Protein AF-A0A2P2KFF1-F1 (afdb_monomer)

Solvent-accessible surface area (backbone atoms only — not comparable to full-atom values): 8357 Å² total; per-residue (Å²): 137,91,86,87,89,88,87,84,75,77,74,65,62,67,57,55,54,54,51,53,54,51,52,55,52,53,51,52,51,50,54,51,53,52,52,49,53,50,49,53,50,51,50,53,49,49,61,75,59,52,67,47,50,90,97,44,81,37,42,79,75,63,52,35,69,53,25,40,54,46,38,53,50,51,49,51,54,50,48,53,51,52,54,55,39,71,67,54,53,82,94,68,68,44,60,77,66,43,52,48,56,55,51,52,48,51,66,61,42,53,36,53,50,48,33,24,42,52,37,46,80,72,51,93,46,65,63,35,21,55,28,10,52,50,25,40,55,54,49,52,57,48,46,75,73,76,107

Structure (mmCIF, N/CA/C/O backbone):
data_AF-A0A2P2KFF1-F1
#
_entry.id   AF-A0A2P2KFF1-F1
#
loop_
_atom_site.group_PDB
_atom_site.id
_atom_site.type_symbol
_atom_site.label_atom_id
_atom_site.label_alt_id
_atom_site.label_comp_id
_atom_site.label_asym_id
_atom_site.label_entity_id
_atom_site.label_seq_id
_atom_site.pdbx_PDB_ins_code
_atom_site.Cartn_x
_atom_site.Cartn_y
_atom_site.Cartn_z
_atom_site.occupancy
_atom_site.B_iso_or_equiv
_atom_site.auth_seq_id
_atom_site.auth_comp_id
_atom_site.auth_asym_id
_atom_site.auth_atom_id
_atom_site.pdbx_PDB_model_num
ATOM 1 N N . MET A 1 1 ? -55.550 40.507 -69.619 1.00 41.88 1 MET A N 1
ATOM 2 C CA . MET A 1 1 ? -54.979 40.319 -68.266 1.00 41.88 1 MET A CA 1
ATOM 3 C C . MET A 1 1 ? -54.643 38.843 -68.099 1.00 41.88 1 MET A C 1
ATOM 5 O O . MET A 1 1 ? -55.368 38.044 -68.670 1.00 41.88 1 MET A O 1
ATOM 9 N N . THR A 1 2 ? -53.572 38.568 -67.340 1.00 47.88 2 THR A N 1
ATOM 10 C CA . THR A 1 2 ? -53.015 37.283 -66.841 1.00 47.88 2 THR A CA 1
ATOM 11 C C . THR A 1 2 ? -52.246 36.346 -67.783 1.00 47.88 2 THR A C 1
ATOM 13 O O . THR A 1 2 ? -52.855 35.671 -68.596 1.00 47.88 2 THR A O 1
ATOM 16 N N . GLU A 1 3 ? -50.928 36.257 -67.540 1.00 37.72 3 GLU A N 1
ATOM 17 C CA . GLU A 1 3 ? -50.050 35.063 -67.399 1.00 37.72 3 GLU A CA 1
ATOM 18 C C . GLU A 1 3 ? -48.685 35.626 -66.928 1.00 37.72 3 GLU A C 1
ATOM 20 O O . GLU A 1 3 ? -48.133 36.498 -67.587 1.00 37.72 3 GLU A O 1
ATOM 25 N N . SER A 1 4 ? -48.189 35.488 -65.693 1.00 50.41 4 SER A N 1
ATOM 26 C CA . SER A 1 4 ? -47.896 34.370 -64.780 1.00 50.41 4 SER A CA 1
ATOM 27 C C . SER A 1 4 ? -46.695 33.491 -65.163 1.00 50.41 4 SER A C 1
ATOM 29 O O . SER A 1 4 ? -46.752 32.705 -66.096 1.00 50.41 4 SER A O 1
ATOM 31 N N . GLN A 1 5 ? -45.698 33.553 -64.268 1.00 49.78 5 GLN A N 1
ATOM 32 C CA . GLN A 1 5 ? -44.863 32.454 -63.765 1.00 49.78 5 GLN A CA 1
ATOM 33 C C . GLN A 1 5 ? -43.449 32.282 -64.338 1.00 49.78 5 GLN A C 1
ATOM 35 O O . GLN A 1 5 ? -43.235 31.827 -65.455 1.00 49.78 5 GLN A O 1
ATOM 40 N N . GLY A 1 6 ? -42.461 32.515 -63.468 1.00 46.56 6 GLY A N 1
ATOM 41 C CA . GLY A 1 6 ? -41.103 32.031 -63.682 1.00 46.56 6 GLY A CA 1
ATOM 42 C C . GLY A 1 6 ? -40.086 32.541 -62.669 1.00 46.56 6 GLY A C 1
ATOM 43 O O . GLY A 1 6 ? -39.169 33.225 -63.089 1.00 46.56 6 GLY A O 1
ATOM 44 N N . ASP A 1 7 ? -40.212 32.225 -61.367 1.00 48.84 7 ASP A N 1
ATOM 45 C CA . ASP A 1 7 ? -39.055 32.396 -60.455 1.00 48.84 7 ASP A CA 1
ATOM 46 C C . ASP A 1 7 ? -39.077 31.604 -59.122 1.00 48.84 7 ASP A C 1
ATOM 48 O O . ASP A 1 7 ? -38.494 31.998 -58.116 1.00 48.84 7 ASP A O 1
ATOM 52 N N . GLY A 1 8 ? -39.747 30.445 -59.075 1.00 48.03 8 GLY A N 1
ATOM 53 C CA . GLY A 1 8 ? -39.946 29.700 -57.816 1.00 48.03 8 GLY A CA 1
ATOM 54 C C . GLY A 1 8 ? -39.006 28.518 -57.536 1.00 48.03 8 GLY A C 1
ATOM 55 O O . GLY A 1 8 ? -39.039 27.971 -56.437 1.00 48.03 8 GLY A O 1
ATOM 56 N N . VAL A 1 9 ? -38.193 28.060 -58.497 1.00 48.41 9 VAL A N 1
ATOM 57 C CA . VAL A 1 9 ? -37.636 26.684 -58.436 1.00 48.41 9 VAL A CA 1
ATOM 58 C C . VAL A 1 9 ? -36.130 26.617 -58.123 1.00 48.41 9 VAL A C 1
ATOM 60 O O . VAL A 1 9 ? -35.640 25.581 -57.676 1.00 48.41 9 VAL A O 1
ATOM 63 N N . LYS A 1 10 ? -35.362 27.706 -58.269 1.00 48.06 10 LYS A N 1
ATOM 64 C CA . LYS A 1 10 ? -33.892 27.660 -58.086 1.00 48.06 10 LYS A CA 1
ATOM 65 C C . LYS A 1 10 ? -33.392 27.838 -56.643 1.00 48.06 10 LYS A C 1
ATOM 67 O O . LYS A 1 10 ? -32.263 27.439 -56.359 1.00 48.06 10 LYS A O 1
ATOM 72 N N . MET A 1 11 ? -34.197 28.376 -55.721 1.00 42.94 11 MET A N 1
ATOM 73 C CA . MET A 1 11 ? -33.727 28.726 -54.365 1.00 42.94 11 MET A CA 1
ATOM 74 C C . MET A 1 11 ? -33.781 27.588 -53.327 1.00 42.94 11 MET A C 1
ATOM 76 O O . MET A 1 11 ? -33.076 27.646 -52.322 1.00 42.94 11 MET A O 1
ATOM 80 N N . THR A 1 12 ? -34.550 26.519 -53.546 1.00 50.50 12 THR A N 1
ATOM 81 C CA . THR A 1 12 ? -34.763 25.468 -52.526 1.00 50.50 12 THR A CA 1
ATOM 82 C C . THR A 1 12 ? -33.750 24.321 -52.586 1.00 50.50 12 THR A C 1
ATOM 84 O O . THR A 1 12 ? -33.438 23.714 -51.560 1.00 50.50 12 THR A O 1
ATOM 87 N N . LYS A 1 13 ? -33.172 24.035 -53.760 1.00 50.34 13 LYS A N 1
ATOM 88 C CA . LYS A 1 13 ? -32.275 22.879 -53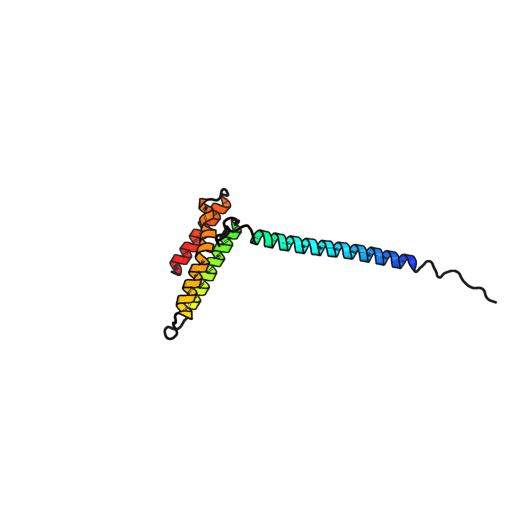.951 1.00 50.34 13 LYS A CA 1
ATOM 89 C C . LYS A 1 13 ? -30.878 23.091 -53.342 1.00 50.34 13 LYS A C 1
ATOM 91 O O . LYS A 1 13 ? -30.348 22.200 -52.684 1.00 50.34 13 LYS A O 1
ATOM 96 N N . ARG A 1 14 ? -30.327 24.308 -53.455 1.00 51.53 14 ARG A N 1
ATOM 97 C CA . ARG A 1 14 ? -28.961 24.653 -53.002 1.00 51.53 14 ARG A CA 1
ATOM 98 C C . ARG A 1 14 ? -28.796 24.688 -51.475 1.00 51.53 14 ARG A C 1
ATOM 100 O O . ARG A 1 14 ? -27.697 24.461 -50.977 1.00 51.53 14 ARG A O 1
ATOM 107 N N . ASN A 1 15 ? -29.866 24.969 -50.727 1.00 51.50 15 ASN A N 1
ATOM 108 C CA . ASN A 1 15 ? -29.830 25.033 -49.259 1.00 51.50 15 ASN A CA 1
ATOM 109 C C . ASN A 1 15 ? -29.959 23.633 -48.617 1.00 51.50 15 ASN A C 1
ATOM 111 O O . ASN A 1 15 ? -29.319 23.333 -47.612 1.00 51.50 15 ASN A O 1
ATOM 115 N N . ARG A 1 16 ? -30.715 22.725 -49.255 1.00 52.25 16 ARG A N 1
ATOM 116 C CA . ARG A 1 16 ? -30.896 21.338 -48.794 1.00 52.25 16 ARG A CA 1
ATOM 117 C C . ARG A 1 16 ? -29.621 20.497 -48.932 1.00 52.25 16 ARG A C 1
ATOM 119 O O . ARG A 1 16 ? -29.306 19.733 -48.026 1.00 52.25 16 ARG A O 1
ATOM 126 N N . GLU A 1 17 ? -28.861 20.680 -50.013 1.00 51.56 17 GLU A N 1
ATOM 127 C CA . GLU A 1 17 ? -27.589 19.971 -50.242 1.00 51.56 17 GLU A CA 1
ATOM 128 C C . GLU A 1 17 ? -26.473 20.421 -49.284 1.00 51.56 17 GLU A C 1
ATOM 130 O O . GLU A 1 17 ? -25.732 19.585 -48.772 1.00 51.56 17 GLU A O 1
ATOM 135 N N . ARG A 1 18 ? -26.386 21.723 -48.966 1.00 52.56 18 ARG A N 1
ATOM 136 C CA . ARG A 1 18 ? -25.399 22.253 -48.005 1.00 52.56 18 ARG A CA 1
ATOM 137 C C . ARG A 1 18 ? -25.654 21.774 -46.577 1.00 52.56 18 ARG A C 1
ATOM 139 O O . ARG A 1 18 ? -24.703 21.410 -45.891 1.00 52.56 18 ARG A O 1
ATOM 146 N N . ASN A 1 19 ? -26.918 21.724 -46.154 1.00 51.31 19 ASN A N 1
ATOM 147 C CA . ASN A 1 19 ? -27.278 21.197 -44.839 1.00 51.31 19 ASN A CA 1
ATOM 148 C C . ASN A 1 19 ? -27.012 19.687 -44.750 1.00 51.31 19 ASN A C 1
ATOM 150 O O . ASN A 1 19 ? -26.434 19.245 -43.767 1.00 51.31 19 ASN A O 1
ATOM 154 N N . LEU A 1 20 ? -27.332 18.899 -45.784 1.00 51.25 20 LEU A N 1
ATOM 155 C CA . LEU A 1 20 ? -27.018 17.462 -45.804 1.00 51.25 20 LEU A CA 1
ATOM 156 C C . LEU A 1 20 ? -25.506 17.188 -45.732 1.00 51.25 20 LEU A C 1
ATOM 158 O O . LEU A 1 20 ? -25.090 16.362 -44.925 1.00 51.25 20 LEU A O 1
ATOM 162 N N . LEU A 1 21 ? -24.686 17.924 -46.492 1.00 52.00 21 LEU A N 1
ATOM 163 C CA . LEU A 1 21 ? -23.220 17.821 -46.436 1.00 52.00 21 LEU A CA 1
ATOM 164 C C . LEU A 1 21 ? -22.657 18.194 -45.051 1.00 52.00 21 LEU A C 1
ATOM 166 O O . LEU A 1 21 ? -21.806 17.477 -44.518 1.00 52.00 21 LEU A O 1
ATOM 170 N N . ALA A 1 22 ? -23.165 19.268 -44.436 1.00 54.72 22 ALA A N 1
ATOM 171 C CA . ALA A 1 22 ? -22.762 19.693 -43.094 1.00 54.72 22 ALA A CA 1
ATOM 172 C C . ALA A 1 22 ? -23.171 18.680 -42.007 1.00 54.72 22 ALA A C 1
ATOM 174 O O . ALA A 1 22 ? -22.378 18.386 -41.112 1.00 54.72 22 ALA A O 1
ATOM 175 N N . PHE A 1 23 ? -24.364 18.085 -42.117 1.00 55.03 23 PHE A N 1
ATOM 176 C CA . PHE A 1 23 ? -24.833 17.038 -41.205 1.00 55.03 23 PHE A CA 1
ATOM 177 C C . PHE A 1 23 ? -24.003 15.752 -41.323 1.00 55.03 23 PHE A C 1
ATOM 179 O O . PHE A 1 23 ? -23.645 15.163 -40.303 1.00 55.03 23 PHE A O 1
ATOM 186 N N . THR A 1 24 ? -23.629 15.340 -42.541 1.00 62.06 24 THR A N 1
ATOM 187 C CA . THR A 1 24 ? -22.776 14.155 -42.739 1.00 62.06 24 THR A CA 1
ATOM 188 C C . THR A 1 24 ? -21.343 14.360 -42.238 1.00 62.06 24 THR A C 1
ATOM 190 O O . THR A 1 24 ? -20.770 13.446 -41.648 1.00 62.06 24 THR A O 1
ATOM 193 N N . GLY A 1 25 ? -20.776 15.563 -42.396 1.00 66.00 25 GLY A N 1
ATOM 194 C CA . GLY A 1 25 ? -19.434 15.886 -41.897 1.00 66.00 25 GLY A CA 1
ATOM 195 C C . GLY A 1 25 ? -19.364 15.955 -40.369 1.00 66.00 25 GLY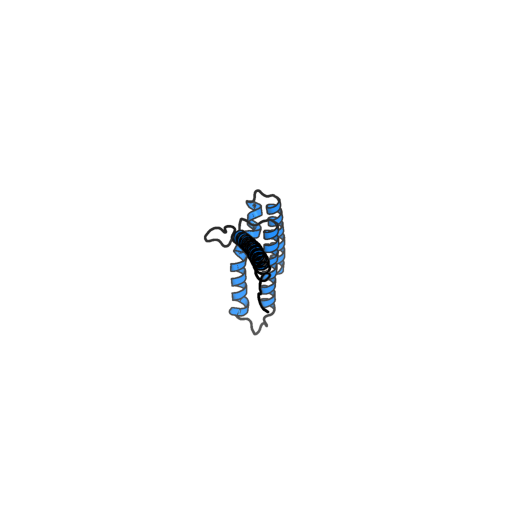 A C 1
ATOM 196 O O . GLY A 1 25 ? -18.457 15.385 -39.762 1.00 66.00 25 GLY A O 1
ATOM 197 N N . ALA A 1 26 ? -20.354 16.588 -39.730 1.00 73.19 26 ALA A N 1
ATOM 198 C CA . ALA A 1 26 ? -20.431 16.668 -38.271 1.00 73.1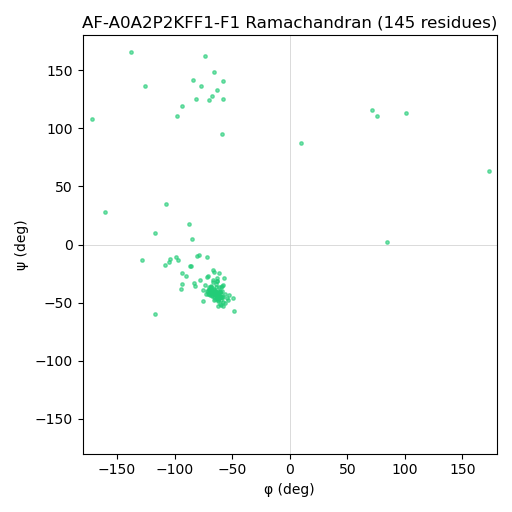9 26 ALA A CA 1
ATOM 199 C C . ALA A 1 26 ? -20.617 15.284 -37.625 1.00 73.19 26 ALA A C 1
ATOM 201 O O . ALA A 1 26 ? -19.956 14.970 -36.634 1.00 73.19 26 ALA A O 1
ATOM 202 N N . ALA A 1 27 ? -21.459 14.429 -38.215 1.00 76.62 27 ALA A N 1
ATOM 203 C CA . ALA A 1 27 ? -21.651 13.058 -37.746 1.00 76.62 27 ALA A CA 1
ATOM 204 C C . ALA A 1 27 ? -20.361 12.222 -37.841 1.00 76.62 27 ALA A C 1
ATOM 206 O O . ALA A 1 27 ? -20.042 11.482 -36.909 1.00 76.62 27 ALA A O 1
ATOM 207 N N . ALA A 1 28 ? -19.583 12.373 -38.919 1.00 77.06 28 ALA A N 1
ATOM 208 C CA . ALA A 1 28 ? -18.307 11.675 -39.079 1.00 77.06 28 ALA A CA 1
ATOM 209 C C . ALA A 1 28 ? -17.266 12.104 -38.026 1.00 77.06 28 ALA A C 1
ATOM 211 O O . ALA A 1 28 ? -16.584 11.254 -37.452 1.00 77.06 28 ALA A O 1
ATOM 212 N N . LEU A 1 29 ? -17.180 13.404 -37.719 1.00 83.62 29 LEU A N 1
ATOM 213 C CA . LEU A 1 29 ? -16.284 13.923 -36.678 1.00 83.62 29 LEU A CA 1
ATOM 214 C C . LEU A 1 29 ? -16.687 13.451 -35.275 1.00 83.62 29 LEU A C 1
ATOM 216 O O . LEU A 1 29 ? -15.824 13.051 -34.492 1.00 83.62 29 LEU A O 1
ATOM 220 N N . LEU A 1 30 ? -17.988 13.432 -34.971 1.00 87.94 30 LEU A N 1
ATOM 221 C CA . LEU A 1 30 ? -18.512 12.883 -33.717 1.00 87.94 30 LEU A CA 1
ATOM 222 C C . LEU A 1 30 ? -18.186 11.394 -33.571 1.00 87.94 30 LEU A C 1
ATOM 224 O O . LEU A 1 30 ? -17.694 10.973 -32.525 1.00 87.94 30 LEU A O 1
ATOM 228 N N . ALA A 1 31 ? -18.395 10.602 -34.625 1.00 84.69 31 ALA A N 1
ATOM 229 C CA . ALA A 1 31 ? -18.053 9.184 -34.615 1.00 84.69 31 ALA A CA 1
ATOM 230 C C . ALA A 1 31 ? -16.547 8.959 -34.386 1.00 84.69 31 ALA A C 1
ATOM 232 O O . ALA A 1 31 ? -16.166 8.087 -33.604 1.00 84.69 31 ALA A O 1
ATOM 233 N N . LEU A 1 32 ? -15.678 9.762 -35.008 1.00 86.56 32 LEU A N 1
ATOM 234 C CA . LEU A 1 32 ? -14.228 9.717 -34.785 1.00 86.56 32 LEU A CA 1
ATOM 235 C C . LEU A 1 32 ? -13.849 10.067 -33.341 1.00 86.56 32 LEU A C 1
ATOM 237 O O . LEU A 1 32 ? -13.074 9.336 -32.723 1.00 86.56 32 LEU A O 1
ATOM 241 N N . ALA A 1 33 ? -14.425 11.133 -32.780 1.00 90.38 33 ALA A N 1
ATOM 242 C CA . ALA A 1 33 ? -14.165 11.549 -31.404 1.00 90.38 33 ALA A CA 1
ATOM 243 C C . ALA A 1 33 ? -14.590 10.475 -30.388 1.00 90.38 33 ALA A C 1
ATOM 245 O O . ALA A 1 33 ? -13.827 10.151 -29.477 1.00 90.38 33 ALA A O 1
ATOM 246 N N . VAL A 1 34 ? -15.766 9.866 -30.576 1.00 90.75 34 VAL A N 1
ATOM 247 C CA . VAL A 1 34 ? -16.255 8.773 -29.720 1.00 90.75 34 VAL A CA 1
ATOM 248 C C . VAL A 1 34 ? -15.348 7.545 -29.820 1.00 90.75 34 VAL A C 1
ATOM 250 O O . VAL A 1 34 ? -14.982 6.972 -28.794 1.00 90.75 34 VAL A O 1
ATOM 253 N N . ASN A 1 35 ? -14.923 7.162 -31.028 1.00 85.25 35 ASN A N 1
ATOM 254 C CA . ASN A 1 35 ? -14.012 6.030 -31.216 1.00 85.25 35 ASN A CA 1
ATOM 255 C C . ASN A 1 35 ? -12.633 6.277 -30.588 1.00 85.25 35 ASN A C 1
ATOM 257 O O . ASN A 1 35 ? -12.073 5.375 -29.964 1.00 85.25 35 ASN A O 1
ATOM 261 N N . LEU A 1 36 ? -12.098 7.496 -30.696 1.00 92.06 36 LEU A N 1
ATOM 262 C CA . LEU A 1 36 ? -10.840 7.875 -30.052 1.00 92.06 36 LEU A CA 1
ATOM 263 C C . LEU A 1 36 ? -10.962 7.860 -28.526 1.00 92.06 36 LEU A C 1
ATOM 265 O O . LEU A 1 36 ? -10.102 7.284 -27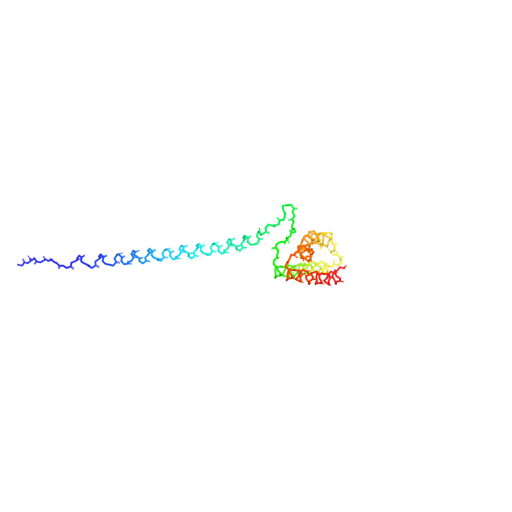.860 1.00 92.06 36 LEU A O 1
ATOM 269 N N . ALA A 1 37 ? -12.043 8.414 -27.971 1.00 88.62 37 ALA A N 1
ATOM 270 C CA . ALA A 1 37 ? -12.300 8.393 -26.534 1.00 88.62 37 ALA A CA 1
ATOM 271 C C . ALA A 1 37 ? -12.444 6.955 -26.006 1.00 88.62 37 ALA A C 1
ATOM 273 O O . ALA A 1 37 ? -11.815 6.590 -25.010 1.00 88.62 37 ALA A O 1
ATOM 274 N N . PHE A 1 38 ? -13.203 6.108 -26.708 1.00 86.88 38 PHE A N 1
ATOM 275 C CA . PHE A 1 38 ? -13.366 4.702 -26.347 1.00 86.88 38 PHE A CA 1
ATOM 276 C C . PHE A 1 38 ? -12.047 3.929 -26.453 1.00 86.88 38 PHE A C 1
ATOM 278 O O . PHE A 1 38 ? -11.708 3.166 -25.550 1.00 86.88 38 PHE A O 1
ATOM 285 N N . SER A 1 39 ? -11.266 4.152 -27.514 1.00 86.25 39 SER A N 1
ATOM 286 C CA . SER A 1 39 ? -9.953 3.527 -27.712 1.00 86.25 39 SER A CA 1
ATOM 287 C C . SER A 1 39 ? -8.953 3.939 -26.629 1.00 86.25 39 SER A C 1
ATOM 289 O O . SER A 1 39 ? -8.304 3.078 -26.028 1.00 86.25 39 SER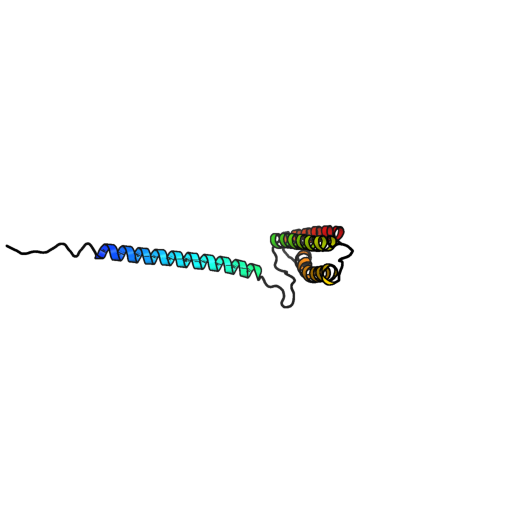 A O 1
ATOM 291 N N . ALA A 1 40 ? -8.881 5.232 -26.301 1.00 84.88 40 ALA A N 1
ATOM 292 C CA . ALA A 1 40 ? -8.037 5.744 -25.226 1.00 84.88 40 ALA A CA 1
ATOM 293 C C . ALA A 1 40 ? -8.432 5.137 -23.870 1.00 84.88 40 ALA A C 1
ATOM 295 O O . ALA A 1 40 ? -7.572 4.639 -23.139 1.00 84.88 40 ALA A O 1
ATOM 296 N N . PHE A 1 41 ? -9.732 5.083 -23.571 1.00 82.25 41 PHE A N 1
ATOM 297 C CA . PHE A 1 41 ? -10.249 4.463 -22.353 1.00 82.25 41 PHE A CA 1
ATOM 298 C C . PHE A 1 41 ? -9.923 2.964 -22.282 1.00 82.25 41 PHE A C 1
ATOM 300 O O . PHE A 1 41 ? -9.418 2.480 -21.267 1.00 82.25 41 PHE A O 1
ATOM 307 N N . ASN A 1 42 ? -10.144 2.218 -23.368 1.00 79.38 42 ASN A N 1
ATOM 308 C CA . ASN A 1 42 ? -9.857 0.786 -23.412 1.00 79.38 42 ASN A CA 1
ATOM 309 C C . ASN A 1 42 ? -8.357 0.486 -23.356 1.00 79.38 42 ASN A C 1
ATOM 311 O O . ASN A 1 42 ? -7.965 -0.492 -22.723 1.00 79.38 42 ASN A O 1
ATOM 315 N N . SER A 1 43 ? -7.512 1.310 -23.975 1.00 74.81 43 SER A N 1
ATOM 316 C CA . SER A 1 43 ? -6.052 1.204 -23.878 1.00 74.81 43 SER A CA 1
ATOM 317 C C . SER A 1 43 ? -5.582 1.428 -22.440 1.00 74.81 43 SER A C 1
ATOM 319 O O . SER A 1 43 ? -4.804 0.634 -21.909 1.00 74.81 43 SER A O 1
ATOM 321 N N . HIS A 1 44 ? -6.142 2.430 -21.756 1.00 70.00 44 HIS A N 1
ATOM 322 C CA . HIS A 1 44 ? -5.875 2.675 -20.340 1.00 70.00 44 HIS A CA 1
ATOM 323 C C . HIS A 1 44 ? -6.328 1.495 -19.463 1.00 70.00 44 HIS A C 1
ATOM 325 O O . HIS A 1 44 ? -5.587 1.036 -18.592 1.00 70.00 44 HIS A O 1
ATOM 331 N N . ARG A 1 45 ? -7.508 0.923 -19.741 1.00 68.56 45 ARG A N 1
ATOM 332 C CA . ARG A 1 45 ? -8.010 -0.280 -19.056 1.00 68.56 45 ARG A CA 1
ATOM 333 C C . ARG A 1 45 ? -7.173 -1.526 -19.347 1.00 68.56 45 ARG A C 1
ATOM 335 O O . ARG A 1 45 ? -6.952 -2.323 -18.444 1.00 68.56 45 ARG A O 1
ATOM 342 N N . LYS A 1 46 ? -6.688 -1.706 -20.577 1.00 62.75 46 LYS A N 1
ATOM 343 C CA . LYS A 1 46 ? -5.785 -2.806 -20.953 1.00 62.75 46 LYS A CA 1
ATOM 344 C C . LYS A 1 46 ? -4.408 -2.656 -20.307 1.00 62.75 46 LYS A C 1
ATOM 346 O O . LYS A 1 46 ? -3.849 -3.662 -19.889 1.00 62.75 46 LYS A O 1
ATOM 351 N N . LYS A 1 47 ? -3.895 -1.427 -20.158 1.00 60.78 47 LYS A N 1
ATOM 352 C CA . LYS A 1 47 ? -2.694 -1.142 -19.355 1.00 60.78 47 LYS A CA 1
ATOM 353 C C . LYS A 1 47 ? -2.890 -1.524 -17.887 1.00 60.78 47 LYS A C 1
ATOM 355 O O . LYS A 1 47 ? -2.022 -2.178 -17.328 1.00 60.78 47 LYS A O 1
ATOM 360 N N 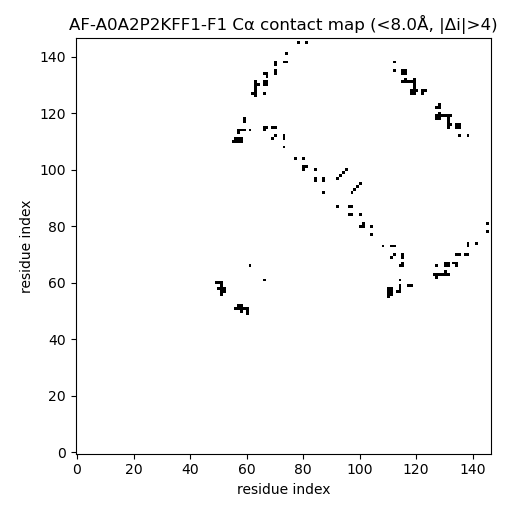. LEU A 1 48 ? -4.041 -1.1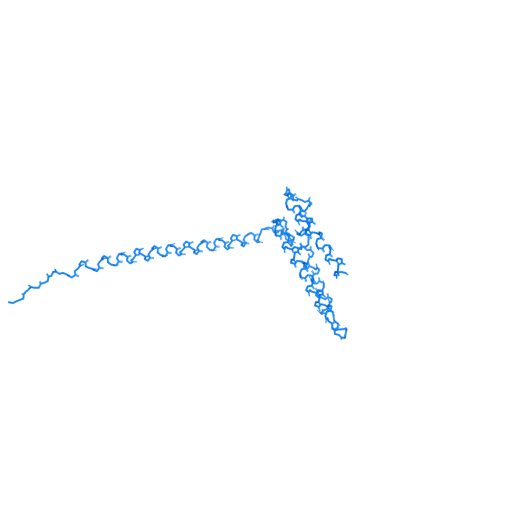86 -17.303 1.00 55.88 48 LEU A N 1
ATOM 361 C CA . LEU A 1 48 ? -4.418 -1.616 -15.949 1.00 55.88 48 LEU A CA 1
ATOM 362 C C . LEU A 1 48 ? -4.568 -3.141 -15.831 1.00 55.88 48 LEU A C 1
ATOM 364 O O . LEU A 1 48 ? -4.281 -3.697 -14.781 1.00 55.88 48 LEU A O 1
ATOM 368 N N . LYS A 1 49 ? -4.990 -3.817 -16.907 1.00 56.69 49 LYS A N 1
ATOM 369 C CA . LYS A 1 49 ? -5.078 -5.282 -17.015 1.00 56.69 49 LYS A CA 1
ATOM 370 C C . LYS A 1 49 ? -3.777 -5.946 -17.495 1.00 56.69 49 LYS A C 1
ATOM 372 O O . LYS A 1 49 ? -3.841 -7.071 -17.991 1.00 56.69 49 LYS A O 1
ATOM 377 N N . LYS A 1 50 ? -2.613 -5.283 -17.436 1.00 56.03 50 LYS A N 1
ATOM 378 C CA . LYS A 1 50 ? -1.327 -5.898 -17.811 1.00 56.03 50 LYS A CA 1
ATOM 379 C C . LYS A 1 50 ? -1.062 -7.131 -16.940 1.00 56.03 50 LYS A C 1
ATOM 381 O O . LYS A 1 50 ? -0.536 -6.996 -15.848 1.00 56.03 50 LYS A O 1
ATOM 386 N N . LYS A 1 51 ? -1.446 -8.292 -17.487 1.00 52.88 51 LYS A N 1
ATOM 387 C CA . LYS A 1 51 ? -1.177 -9.679 -17.083 1.00 52.88 51 LYS A CA 1
ATOM 388 C C . LYS A 1 51 ? -0.513 -9.801 -15.711 1.00 52.88 51 LYS A C 1
ATOM 390 O O . LYS A 1 51 ? 0.714 -9.863 -15.616 1.00 52.88 51 LYS A O 1
ATOM 395 N N . ASP A 1 52 ? -1.360 -9.856 -14.692 1.00 56.69 52 ASP A N 1
ATOM 396 C CA . ASP A 1 52 ? -1.031 -10.559 -13.459 1.00 56.69 52 ASP A CA 1
ATOM 397 C C . ASP A 1 52 ? -0.910 -12.055 -13.797 1.00 56.69 52 ASP A C 1
ATOM 399 O O . ASP A 1 52 ? -1.527 -12.538 -14.756 1.00 56.69 52 ASP A O 1
ATOM 403 N N . LEU A 1 53 ? -0.048 -12.771 -13.076 1.00 60.84 53 LEU A N 1
ATOM 404 C CA . LEU A 1 53 ? 0.080 -14.218 -13.246 1.00 60.84 53 LEU A CA 1
ATOM 405 C C . LEU A 1 53 ? -1.256 -14.865 -12.863 1.00 60.84 53 LEU A C 1
ATOM 407 O O . LEU A 1 53 ? -1.842 -14.521 -11.840 1.00 60.84 53 LEU A O 1
ATOM 411 N N . GLU A 1 54 ? -1.757 -15.784 -13.685 1.00 62.31 54 GLU A N 1
ATOM 412 C CA . GLU A 1 54 ? -3.026 -16.464 -13.417 1.00 62.31 54 GLU A CA 1
ATOM 413 C C . GLU A 1 54 ? -2.951 -17.189 -12.061 1.00 62.31 54 GLU A C 1
ATOM 415 O O . GLU A 1 54 ? -2.009 -17.936 -11.800 1.00 62.31 54 GLU A O 1
ATOM 420 N N . GLY A 1 55 ? -3.893 -16.898 -11.158 1.00 69.69 55 GLY A N 1
ATOM 421 C CA . GLY A 1 55 ? -3.873 -17.393 -9.774 1.00 69.69 55 GLY A CA 1
ATOM 422 C C . GLY A 1 55 ? -3.035 -16.571 -8.780 1.00 69.69 55 GLY A C 1
ATOM 423 O O . GLY A 1 55 ? -2.986 -16.926 -7.605 1.00 69.69 55 GLY A O 1
ATOM 424 N N . SER A 1 56 ? -2.417 -15.461 -9.198 1.00 73.62 56 SER A N 1
ATOM 425 C CA . SER A 1 56 ? -1.658 -14.559 -8.324 1.00 73.62 56 SER A CA 1
ATOM 426 C C . SER A 1 56 ? -2.148 -13.117 -8.425 1.00 73.62 56 SER A C 1
ATOM 428 O O . SER A 1 56 ? -2.340 -12.579 -9.509 1.00 73.62 56 SER A O 1
ATOM 430 N N . ASN A 1 57 ? -2.277 -12.454 -7.274 1.00 81.88 57 ASN A N 1
ATOM 431 C CA . ASN A 1 57 ? -2.556 -11.015 -7.198 1.00 81.88 57 ASN A CA 1
ATOM 432 C C . ASN A 1 57 ? -1.277 -10.155 -7.285 1.00 81.88 57 ASN A C 1
ATOM 434 O O . ASN A 1 57 ? -1.338 -8.937 -7.101 1.00 81.88 57 ASN A O 1
ATOM 438 N N . VAL A 1 58 ? -0.113 -10.779 -7.509 1.00 86.75 58 VAL A N 1
ATOM 439 C CA . VAL A 1 58 ? 1.172 -10.086 -7.655 1.00 86.75 58 VAL A CA 1
ATOM 440 C C . VAL A 1 58 ? 1.315 -9.540 -9.073 1.00 86.75 58 VAL A C 1
ATOM 442 O O . VAL A 1 58 ? 1.267 -10.280 -10.056 1.00 86.75 58 VAL A O 1
ATOM 445 N N . ARG A 1 59 ? 1.569 -8.235 -9.161 1.00 87.50 59 ARG A N 1
ATOM 446 C CA . ARG A 1 59 ? 1.730 -7.487 -10.406 1.00 87.50 59 ARG A CA 1
ATOM 447 C C . ARG A 1 59 ? 3.207 -7.333 -10.731 1.00 87.50 59 ARG A C 1
ATOM 449 O O . ARG A 1 59 ? 3.915 -6.589 -10.060 1.00 87.50 59 ARG A O 1
ATOM 456 N N . ILE A 1 60 ? 3.668 -8.006 -11.780 1.00 83.56 60 ILE A N 1
ATOM 457 C CA . ILE A 1 60 ? 5.093 -8.026 -12.166 1.00 83.56 60 ILE A CA 1
ATOM 458 C C . ILE A 1 60 ? 5.455 -7.019 -13.270 1.00 83.56 60 ILE A C 1
ATOM 460 O O . ILE A 1 60 ? 6.625 -6.742 -13.499 1.00 83.56 60 ILE A O 1
ATOM 464 N N . ASN A 1 61 ? 4.459 -6.445 -13.950 1.00 86.50 61 ASN A N 1
ATOM 465 C CA . ASN A 1 61 ? 4.643 -5.618 -15.151 1.00 86.50 61 ASN A CA 1
ATOM 466 C C . ASN A 1 61 ? 4.395 -4.116 -14.905 1.00 86.50 61 ASN A C 1
ATOM 468 O O . ASN A 1 61 ? 3.846 -3.420 -15.770 1.00 86.50 61 ASN A O 1
ATOM 472 N N . LEU A 1 62 ? 4.759 -3.625 -13.718 1.00 92.44 62 LEU A N 1
ATOM 473 C CA . LEU A 1 62 ? 4.593 -2.225 -13.318 1.00 92.44 62 LEU A CA 1
ATOM 474 C C . LEU A 1 62 ? 5.753 -1.350 -13.816 1.00 92.44 62 LEU A C 1
ATOM 476 O O . LEU A 1 62 ? 6.914 -1.748 -13.785 1.00 92.44 62 LEU A O 1
ATOM 480 N N . SER A 1 63 ? 5.449 -0.127 -14.246 1.00 95.69 63 SER A N 1
ATOM 481 C CA . SER A 1 63 ? 6.468 0.908 -14.450 1.00 95.69 63 SER A CA 1
ATOM 482 C C . SER A 1 63 ? 6.989 1.457 -13.116 1.00 95.69 63 SER A C 1
ATOM 484 O O . SER A 1 63 ? 6.307 1.373 -12.095 1.00 95.69 63 SER A O 1
ATOM 486 N N . ALA A 1 64 ? 8.153 2.116 -13.134 1.00 97.19 64 ALA A N 1
ATOM 487 C CA . ALA A 1 64 ? 8.737 2.782 -11.963 1.00 97.19 64 ALA A CA 1
ATOM 488 C C . ALA A 1 64 ? 7.728 3.693 -11.227 1.00 97.19 64 ALA A C 1
ATOM 490 O O . ALA A 1 64 ? 7.551 3.598 -10.014 1.00 97.19 64 ALA A O 1
ATOM 491 N N . SER A 1 65 ? 6.981 4.521 -11.968 1.00 97.50 65 SER A N 1
ATOM 492 C CA . SER A 1 65 ? 5.957 5.402 -11.383 1.00 97.50 65 SER A CA 1
ATOM 493 C C . SER A 1 65 ? 4.765 4.649 -10.776 1.00 97.50 65 SER A C 1
ATOM 495 O O . SER A 1 65 ? 4.172 5.106 -9.800 1.00 97.50 65 SER A O 1
ATOM 497 N N . GLU A 1 66 ? 4.395 3.498 -11.344 1.00 96.81 66 GLU A N 1
ATOM 498 C CA . GLU A 1 66 ? 3.294 2.669 -10.845 1.00 96.81 66 GLU A CA 1
ATOM 499 C C . GLU A 1 66 ? 3.689 1.934 -9.563 1.00 96.81 66 GLU A C 1
ATOM 501 O O . GLU A 1 66 ? 2.845 1.807 -8.677 1.00 96.81 66 GLU A O 1
ATOM 506 N N . ILE A 1 67 ? 4.958 1.525 -9.444 1.00 97.94 67 ILE A N 1
ATOM 507 C CA . ILE A 1 67 ? 5.540 0.937 -8.229 1.00 97.94 67 ILE A CA 1
ATOM 508 C C . ILE A 1 67 ? 5.491 1.944 -7.078 1.00 97.94 67 ILE A C 1
ATOM 510 O O . ILE A 1 67 ? 4.914 1.651 -6.033 1.00 97.94 67 ILE A O 1
ATOM 514 N N . LEU A 1 68 ? 6.003 3.161 -7.286 1.00 98.38 68 LEU A N 1
ATOM 515 C CA . LEU A 1 68 ? 6.016 4.192 -6.242 1.00 98.38 68 LEU A CA 1
ATOM 516 C C . LEU A 1 68 ? 4.596 4.575 -5.799 1.00 98.38 68 LEU A C 1
ATOM 518 O O . LEU A 1 68 ? 4.304 4.589 -4.605 1.00 98.38 68 LEU A O 1
ATOM 522 N N . LYS A 1 69 ? 3.676 4.772 -6.754 1.00 98.06 69 LYS A N 1
ATOM 523 C CA . LYS A 1 69 ? 2.259 5.029 -6.447 1.00 98.06 69 LYS A CA 1
ATOM 524 C C . LYS A 1 69 ? 1.586 3.855 -5.737 1.00 98.06 69 LYS A C 1
ATOM 526 O O . LYS A 1 69 ? 0.625 4.058 -4.999 1.00 98.06 69 LYS A O 1
ATOM 531 N N . LEU A 1 70 ? 1.998 2.616 -6.011 1.00 97.19 70 LEU A N 1
ATOM 532 C CA . LEU A 1 70 ? 1.470 1.449 -5.309 1.00 97.19 70 LEU A CA 1
ATOM 533 C C . LEU A 1 70 ? 1.964 1.414 -3.862 1.00 97.19 70 LEU A C 1
ATOM 535 O O . LEU A 1 70 ? 1.137 1.203 -2.978 1.00 97.19 70 LEU A O 1
ATOM 539 N N . ALA A 1 71 ? 3.244 1.701 -3.620 1.00 98.00 71 ALA A N 1
ATOM 540 C CA . ALA A 1 71 ? 3.796 1.831 -2.275 1.00 98.00 71 ALA A CA 1
ATOM 541 C C . ALA A 1 71 ? 3.063 2.908 -1.461 1.00 98.00 71 ALA A C 1
ATOM 543 O O . ALA A 1 71 ? 2.627 2.631 -0.346 1.00 98.00 71 ALA A O 1
ATOM 544 N N . ASP A 1 72 ? 2.812 4.084 -2.053 1.00 98.25 72 ASP A N 1
ATOM 545 C CA . ASP A 1 72 ? 2.025 5.155 -1.421 1.00 98.25 72 ASP A CA 1
ATOM 546 C C . ASP A 1 72 ? 0.645 4.666 -0.971 1.00 98.25 72 ASP A C 1
ATOM 548 O O . ASP A 1 72 ? 0.218 4.925 0.153 1.00 98.25 72 ASP A O 1
ATOM 552 N N . ARG A 1 73 ? -0.059 3.927 -1.839 1.00 97.12 73 ARG A N 1
ATOM 553 C CA . ARG A 1 73 ? -1.389 3.388 -1.523 1.00 97.12 73 ARG A CA 1
ATOM 554 C C . ARG A 1 73 ? -1.346 2.323 -0.431 1.00 97.12 73 ARG A C 1
ATOM 556 O O . ARG A 1 73 ? -2.248 2.296 0.402 1.00 97.12 73 ARG A O 1
ATOM 563 N N . VAL A 1 74 ? -0.339 1.448 -0.438 1.00 96.38 74 VAL A N 1
ATOM 564 C CA . VAL A 1 74 ? -0.152 0.426 0.606 1.00 96.38 74 VAL A CA 1
ATOM 565 C C . VAL A 1 74 ? 0.074 1.098 1.961 1.00 96.38 74 VAL A C 1
ATOM 567 O O . VAL A 1 74 ? -0.611 0.764 2.926 1.00 96.38 74 VAL A O 1
ATOM 570 N N . ILE A 1 75 ? 0.962 2.090 2.015 1.00 97.31 75 ILE A N 1
ATOM 571 C CA . ILE A 1 75 ? 1.254 2.867 3.226 1.00 97.31 75 ILE A CA 1
ATOM 572 C C . ILE A 1 75 ? -0.003 3.593 3.714 1.00 97.31 75 ILE A C 1
ATOM 574 O O . ILE A 1 75 ? -0.398 3.431 4.867 1.00 97.31 75 ILE A O 1
ATOM 578 N N . ALA A 1 76 ? -0.681 4.328 2.828 1.00 97.19 76 ALA A N 1
ATOM 579 C CA . ALA A 1 76 ? -1.886 5.073 3.176 1.00 97.19 76 ALA A CA 1
ATOM 580 C C . ALA A 1 76 ? -2.991 4.160 3.724 1.00 97.19 76 ALA A C 1
ATOM 582 O O . ALA A 1 76 ? -3.575 4.467 4.760 1.00 97.19 76 ALA A O 1
ATOM 583 N N . LYS A 1 77 ? -3.241 3.009 3.081 1.00 96.75 77 LYS A N 1
ATOM 584 C CA . LYS A 1 77 ? -4.270 2.070 3.543 1.00 96.75 77 LYS A CA 1
ATOM 585 C C . LYS A 1 77 ? -3.884 1.377 4.848 1.00 96.75 77 LYS A C 1
ATOM 587 O O . LYS A 1 77 ? -4.749 1.149 5.687 1.00 96.75 77 LYS A O 1
ATOM 592 N N . SER A 1 78 ? -2.600 1.052 5.017 1.00 96.38 78 SER A N 1
ATOM 593 C CA . SER A 1 78 ? -2.095 0.504 6.279 1.00 96.38 78 SER A CA 1
ATOM 594 C C . SER A 1 78 ? -2.345 1.494 7.409 1.00 96.38 78 SER A C 1
ATOM 596 O O . SER A 1 78 ? -2.987 1.135 8.392 1.00 96.38 78 SER A O 1
ATOM 598 N N . LYS A 1 79 ? -1.928 2.751 7.230 1.00 96.50 79 LYS A N 1
ATOM 599 C CA . LYS A 1 79 ? -2.151 3.819 8.203 1.00 96.50 79 LYS A CA 1
ATOM 600 C C . LYS A 1 79 ? -3.632 3.994 8.536 1.00 96.50 79 LYS A C 1
ATOM 602 O O . LYS A 1 79 ? -3.984 3.977 9.703 1.00 96.50 79 LYS A O 1
ATOM 607 N N . GLU A 1 80 ? -4.488 4.100 7.523 1.00 97.00 80 GLU A N 1
ATOM 608 C CA . GLU A 1 80 ? -5.937 4.259 7.697 1.00 97.00 80 GLU A CA 1
ATOM 609 C C . GLU A 1 80 ? -6.538 3.168 8.598 1.00 97.00 80 GLU A C 1
ATOM 611 O O . GLU A 1 80 ? -7.284 3.475 9.523 1.00 97.00 80 GLU A O 1
ATOM 616 N N . VAL A 1 81 ? -6.200 1.897 8.353 1.00 97.12 81 VAL A N 1
ATOM 617 C CA . VAL A 1 81 ? -6.742 0.775 9.133 1.00 97.12 81 VAL A CA 1
ATOM 618 C C . VAL A 1 81 ? -6.146 0.725 10.539 1.00 97.12 81 VAL A C 1
ATOM 620 O O . VAL A 1 81 ? -6.896 0.522 11.491 1.00 97.12 81 VAL A O 1
ATOM 623 N N . HIS A 1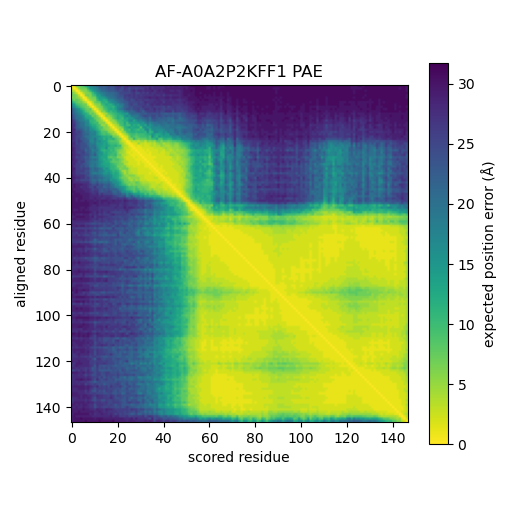 82 ? -4.836 0.937 10.697 1.00 96.69 82 HIS A N 1
ATOM 624 C CA . HIS A 1 82 ? -4.212 0.953 12.025 1.00 96.69 82 HIS A CA 1
ATOM 625 C C . HIS A 1 82 ? -4.732 2.119 12.875 1.00 96.69 82 HIS A C 1
ATOM 627 O O . HIS A 1 82 ? -5.070 1.905 14.035 1.00 96.69 82 HIS A O 1
ATOM 633 N N . ASP A 1 83 ? -4.882 3.315 12.297 1.00 96.94 83 ASP A N 1
ATOM 634 C CA . ASP A 1 83 ? -5.456 4.481 12.978 1.00 96.94 83 ASP A CA 1
ATOM 635 C C . ASP A 1 83 ? -6.923 4.211 13.375 1.00 96.94 83 ASP A C 1
ATOM 637 O O . ASP A 1 83 ? -7.327 4.501 14.503 1.00 96.94 83 ASP A O 1
ATOM 641 N N . ALA A 1 84 ? -7.720 3.599 12.487 1.00 97.25 84 ALA A N 1
ATOM 642 C CA . ALA A 1 84 ? -9.106 3.235 12.785 1.00 97.25 84 ALA A CA 1
ATOM 643 C C . ALA A 1 84 ? -9.198 2.230 13.943 1.00 97.25 84 ALA A C 1
ATOM 645 O O . ALA A 1 84 ? -9.990 2.427 14.864 1.00 97.25 84 ALA A O 1
ATOM 646 N N . VAL A 1 85 ? -8.360 1.192 13.937 1.00 97.00 85 VAL A N 1
ATOM 647 C CA . VAL A 1 85 ? -8.301 0.190 15.008 1.00 97.00 85 VAL A CA 1
ATOM 648 C C . VAL A 1 85 ? -7.826 0.809 16.326 1.00 97.00 85 VAL A C 1
ATOM 650 O O . VAL A 1 85 ? -8.430 0.561 17.367 1.00 97.00 85 VAL A O 1
ATOM 653 N N . ALA A 1 86 ? -6.800 1.660 16.288 1.00 95.31 86 ALA A N 1
ATOM 654 C CA . ALA A 1 86 ? -6.275 2.348 17.466 1.00 95.31 86 ALA A CA 1
ATOM 655 C C . ALA A 1 86 ? -7.280 3.339 18.081 1.00 95.31 86 ALA A C 1
ATOM 657 O O . ALA A 1 86 ? -7.198 3.643 19.269 1.00 95.31 86 ALA A O 1
ATOM 658 N N . SER A 1 87 ? -8.240 3.833 17.293 1.00 97.25 87 SER A N 1
ATOM 659 C CA . SER A 1 87 ? -9.293 4.735 17.770 1.00 97.25 87 SER A CA 1
ATOM 660 C C . SER A 1 87 ? -10.441 4.035 18.512 1.00 97.25 87 SER A C 1
ATOM 662 O O . SER A 1 87 ? -11.294 4.711 19.092 1.00 97.25 87 SER A O 1
ATOM 664 N N . VAL A 1 88 ? -10.494 2.696 18.504 1.00 97.88 88 VAL A N 1
ATOM 665 C CA . VAL A 1 88 ? -11.556 1.932 19.172 1.00 97.88 88 VAL A CA 1
ATOM 666 C C . VAL A 1 88 ? -11.398 2.043 20.697 1.00 97.88 88 VAL A C 1
ATOM 668 O O . VAL A 1 88 ? -10.348 1.676 21.225 1.00 97.88 88 VAL A O 1
ATOM 671 N N . PRO A 1 89 ? -12.431 2.498 21.439 1.00 97.81 89 PRO A N 1
ATOM 672 C CA . PRO A 1 89 ? -12.396 2.515 22.900 1.00 97.81 89 PRO A CA 1
ATOM 673 C C . PRO A 1 89 ? -12.165 1.116 23.478 1.00 97.81 89 PRO A C 1
ATOM 675 O O . PRO A 1 89 ? -12.737 0.142 22.986 1.00 97.81 89 PRO A O 1
ATOM 678 N N . LEU A 1 90 ? -11.364 1.016 24.542 1.00 96.75 90 LEU A N 1
ATOM 679 C CA . LEU A 1 90 ? -10.960 -0.271 25.128 1.00 96.75 90 LEU A CA 1
ATOM 680 C C . LEU A 1 90 ? -12.151 -1.139 25.566 1.00 96.75 90 LEU A C 1
ATOM 682 O O . LEU A 1 90 ? -12.113 -2.356 25.411 1.00 96.75 90 LEU A O 1
ATOM 686 N N . ASP A 1 91 ? -13.230 -0.523 26.048 1.00 97.56 91 ASP A N 1
ATOM 687 C CA . ASP A 1 91 ? -14.479 -1.183 26.450 1.00 97.56 91 ASP A CA 1
ATOM 688 C C . ASP A 1 91 ? -15.314 -1.706 25.267 1.00 97.56 91 ASP A C 1
ATOM 690 O O . ASP A 1 91 ? -16.270 -2.455 25.459 1.00 97.56 91 ASP A O 1
ATOM 694 N N . LYS A 1 92 ? -14.954 -1.327 24.035 1.00 97.56 92 LYS A N 1
ATOM 695 C CA . LYS A 1 92 ? -15.663 -1.669 22.793 1.00 97.56 92 LYS A CA 1
ATOM 696 C C . LYS A 1 92 ? -14.827 -2.519 21.842 1.00 97.56 92 LYS A C 1
ATOM 698 O O . LYS A 1 92 ? -15.216 -2.707 20.687 1.00 97.56 92 LYS A O 1
ATOM 703 N N . VAL A 1 93 ? -13.682 -3.025 22.293 1.00 98.06 93 VAL A N 1
ATOM 704 C CA . VAL A 1 93 ? -12.828 -3.905 21.492 1.00 98.06 93 VAL A CA 1
ATOM 705 C C . VAL A 1 93 ? -13.537 -5.234 21.252 1.00 98.06 93 VAL A C 1
ATOM 707 O O . VAL A 1 93 ? -13.985 -5.910 22.174 1.00 98.06 93 VAL A O 1
ATOM 710 N N . THR A 1 94 ? -13.618 -5.630 19.987 1.00 98.19 94 THR A N 1
ATOM 711 C CA . THR A 1 94 ? -14.181 -6.907 19.554 1.00 98.19 94 THR A CA 1
ATOM 712 C C . THR A 1 94 ? -13.310 -7.514 18.461 1.00 98.19 94 THR A C 1
ATOM 714 O O . THR A 1 94 ? -12.492 -6.846 17.826 1.00 98.19 94 THR A O 1
ATOM 717 N N . TYR A 1 95 ? -13.524 -8.796 18.176 1.00 97.81 95 TYR A N 1
ATOM 718 C CA . TYR A 1 95 ? -12.891 -9.434 17.026 1.00 97.81 95 TYR A CA 1
ATOM 719 C C . TYR A 1 95 ? -13.201 -8.692 15.712 1.00 97.81 95 TYR A C 1
ATOM 721 O O . TYR A 1 95 ? -12.300 -8.466 14.909 1.00 97.81 95 TYR A O 1
ATOM 729 N N . ALA A 1 96 ? -14.453 -8.269 15.512 1.00 98.00 96 ALA A N 1
ATOM 730 C CA . ALA A 1 96 ? -14.922 -7.706 14.247 1.00 98.00 96 ALA A CA 1
ATOM 731 C C . ALA A 1 96 ? -14.374 -6.303 13.939 1.00 98.00 96 ALA A C 1
ATOM 733 O O . ALA A 1 96 ? -14.254 -5.949 12.770 1.00 98.00 96 ALA A O 1
ATOM 734 N N . ASN A 1 97 ? -14.050 -5.501 14.958 1.00 96.75 97 ASN A N 1
ATOM 735 C CA . ASN A 1 97 ? -13.566 -4.128 14.769 1.00 96.75 97 ASN A CA 1
ATOM 736 C C . ASN A 1 97 ? -12.055 -3.956 14.985 1.00 96.75 97 ASN A C 1
ATOM 738 O O . ASN A 1 97 ? -11.523 -2.921 14.598 1.00 96.75 97 ASN A O 1
ATOM 742 N N . VAL A 1 98 ? -11.365 -4.951 15.554 1.00 96.94 98 VAL A N 1
ATOM 743 C CA . VAL A 1 98 ? -9.907 -4.914 15.758 1.00 96.94 98 VAL A CA 1
ATOM 744 C C . VAL A 1 98 ? -9.207 -6.020 14.974 1.00 96.94 98 VAL A C 1
ATOM 746 O O . VAL A 1 98 ? -8.389 -5.738 14.105 1.00 96.94 98 VAL A O 1
ATOM 749 N N . ILE A 1 99 ? -9.533 -7.288 15.235 1.00 97.31 99 ILE A N 1
ATOM 750 C CA . ILE A 1 99 ? -8.770 -8.418 14.684 1.00 97.31 99 ILE A CA 1
ATOM 751 C C . ILE A 1 99 ? -9.076 -8.655 13.204 1.00 97.31 99 ILE A C 1
ATOM 753 O O . ILE A 1 99 ? -8.145 -8.777 12.408 1.00 97.31 99 ILE A O 1
ATOM 757 N N . ALA A 1 100 ? -10.354 -8.705 12.822 1.00 97.88 100 ALA A N 1
ATOM 758 C CA . ALA A 1 100 ? -10.750 -8.968 11.440 1.00 97.88 100 ALA A CA 1
ATOM 759 C C . ALA A 1 100 ? -10.201 -7.910 10.457 1.00 97.88 100 ALA A C 1
ATOM 761 O O . ALA A 1 100 ? -9.544 -8.308 9.496 1.00 97.88 100 ALA A O 1
ATOM 762 N N . PRO A 1 101 ? -10.312 -6.588 10.716 1.00 97.44 101 PRO A N 1
ATOM 763 C CA . PRO A 1 101 ? -9.760 -5.576 9.814 1.00 97.44 101 PRO A CA 1
ATOM 764 C C . PRO A 1 101 ? -8.237 -5.665 9.647 1.00 97.44 101 PRO A C 1
ATOM 766 O O . PRO A 1 101 ? -7.728 -5.449 8.548 1.00 97.44 101 PRO A O 1
ATOM 769 N N . LEU A 1 102 ? -7.497 -6.010 10.709 1.00 96.19 102 LEU A N 1
ATOM 770 C CA . LEU A 1 102 ? -6.044 -6.205 10.633 1.00 96.19 102 LEU A CA 1
ATOM 771 C C . LEU A 1 102 ? -5.671 -7.464 9.839 1.00 96.19 102 LEU A C 1
ATOM 773 O O . LEU A 1 102 ? -4.707 -7.444 9.069 1.00 96.19 102 LEU A O 1
ATOM 777 N N . ALA A 1 103 ? -6.422 -8.554 10.003 1.00 96.19 103 ALA A N 1
ATOM 778 C CA . ALA A 1 103 ? -6.218 -9.784 9.242 1.00 96.19 103 ALA A CA 1
ATOM 779 C C . ALA A 1 103 ? -6.498 -9.568 7.745 1.00 96.19 103 ALA A C 1
ATOM 781 O O . ALA A 1 103 ? -5.662 -9.913 6.905 1.00 96.19 103 ALA A O 1
ATOM 782 N N . ASP A 1 104 ? -7.618 -8.919 7.425 1.00 95.69 104 ASP A N 1
ATOM 783 C CA . ASP A 1 104 ? -8.011 -8.583 6.055 1.00 95.69 104 ASP A CA 1
ATOM 784 C C . ASP A 1 104 ? -6.991 -7.651 5.393 1.00 95.69 104 ASP A C 1
ATOM 786 O O . ASP A 1 104 ? -6.600 -7.857 4.239 1.00 95.69 104 ASP A O 1
ATOM 790 N N . LEU A 1 105 ? -6.493 -6.657 6.140 1.00 95.12 105 LEU A N 1
ATOM 791 C CA . LEU A 1 105 ? -5.427 -5.775 5.678 1.00 95.12 105 LEU A CA 1
ATOM 792 C C . LEU A 1 105 ? -4.176 -6.571 5.297 1.00 95.12 105 LEU A C 1
ATOM 794 O O . LEU A 1 105 ? -3.646 -6.371 4.204 1.00 95.12 105 LEU A O 1
ATOM 798 N N . ARG A 1 106 ? -3.700 -7.477 6.162 1.00 90.94 106 ARG A N 1
ATOM 799 C CA . ARG A 1 106 ? -2.502 -8.287 5.877 1.00 90.94 106 ARG A CA 1
ATOM 800 C C . ARG A 1 106 ? -2.693 -9.161 4.640 1.00 90.94 106 ARG A C 1
ATOM 802 O O . ARG A 1 106 ? -1.807 -9.193 3.785 1.00 90.94 106 ARG A O 1
ATOM 809 N N . ALA A 1 107 ? -3.846 -9.819 4.520 1.00 91.06 107 ALA A N 1
ATOM 810 C CA . ALA A 1 107 ? -4.173 -10.653 3.367 1.00 91.06 107 ALA A CA 1
ATOM 811 C C . ALA A 1 107 ? -4.167 -9.848 2.056 1.00 91.06 107 ALA A C 1
ATOM 813 O O . ALA A 1 107 ? -3.612 -10.294 1.051 1.00 91.06 107 ALA A O 1
ATOM 814 N N . LEU A 1 108 ? -4.726 -8.633 2.075 1.00 90.50 108 LEU A N 1
ATOM 815 C CA . LEU A 1 108 ? -4.742 -7.739 0.919 1.00 90.50 108 LEU A CA 1
ATOM 816 C C . LEU A 1 108 ? -3.349 -7.190 0.582 1.00 90.50 108 LEU A C 1
ATOM 818 O O . LEU A 1 108 ? -2.990 -7.085 -0.591 1.00 90.50 108 LEU A O 1
ATOM 822 N N . GLN A 1 109 ? -2.573 -6.794 1.592 1.00 92.44 109 GLN A N 1
ATOM 823 C CA . GLN A 1 109 ? -1.309 -6.091 1.382 1.00 92.44 109 GLN A CA 1
ATOM 824 C C . GLN A 1 109 ? -0.168 -7.005 0.962 1.00 92.44 109 GLN A C 1
ATOM 826 O O . GLN A 1 109 ? 0.676 -6.553 0.191 1.00 92.44 109 GLN A O 1
ATOM 831 N N . PHE A 1 110 ? -0.149 -8.271 1.389 1.00 91.06 110 PHE A N 1
ATOM 832 C CA . PHE A 1 110 ? 0.922 -9.205 1.037 1.00 91.06 110 PHE A CA 1
ATOM 833 C C . PHE A 1 110 ? 1.245 -9.229 -0.474 1.00 91.06 110 PHE A C 1
ATOM 835 O O . PHE A 1 110 ? 2.378 -8.905 -0.840 1.00 91.06 110 PHE A O 1
ATOM 842 N N . PRO A 1 111 ? 0.294 -9.507 -1.390 1.00 92.38 111 PRO A N 1
ATOM 843 C CA . PRO A 1 111 ? 0.593 -9.518 -2.824 1.00 92.38 111 PRO A CA 1
ATOM 844 C C . PRO A 1 111 ? 0.949 -8.131 -3.384 1.00 92.38 111 PRO A C 1
ATOM 846 O O . PRO A 1 111 ? 1.737 -8.023 -4.326 1.00 92.38 111 PRO A O 1
ATOM 849 N N . 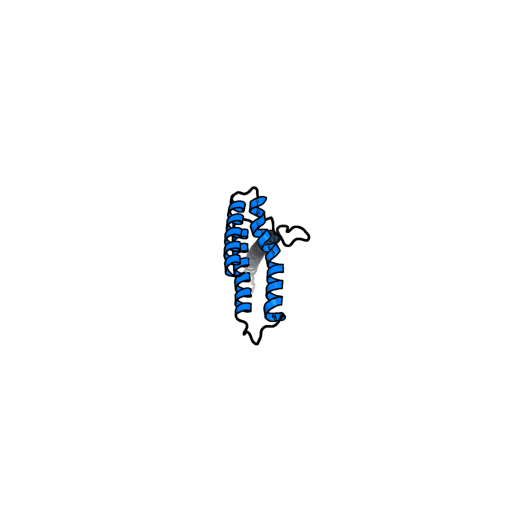LEU A 1 112 ? 0.405 -7.052 -2.813 1.00 93.62 112 LEU A N 1
ATOM 850 C CA . LEU A 1 112 ? 0.684 -5.686 -3.263 1.00 93.62 112 LEU A CA 1
ATOM 851 C C . LEU A 1 112 ? 2.102 -5.243 -2.894 1.00 93.62 112 LEU A C 1
ATOM 853 O O . LEU A 1 112 ? 2.777 -4.639 -3.723 1.00 93.62 112 LEU A O 1
ATOM 857 N N . VAL A 1 113 ? 2.574 -5.590 -1.695 1.00 95.44 113 VAL A N 1
ATOM 858 C CA . VAL A 1 113 ? 3.962 -5.363 -1.274 1.00 95.44 113 VAL A CA 1
ATOM 859 C C . VAL A 1 113 ? 4.909 -6.160 -2.165 1.00 95.44 113 VAL A C 1
ATOM 861 O O . VAL A 1 113 ? 5.852 -5.592 -2.706 1.00 95.44 113 VAL A O 1
ATOM 864 N N . GLN A 1 114 ? 4.618 -7.438 -2.428 1.00 94.75 114 GLN A N 1
ATOM 865 C CA . GLN A 1 114 ? 5.432 -8.247 -3.346 1.00 94.75 114 GLN A CA 1
ATOM 866 C C . GLN A 1 114 ? 5.498 -7.644 -4.759 1.00 94.75 114 GLN A C 1
ATOM 868 O O . GLN A 1 114 ? 6.554 -7.649 -5.385 1.00 94.75 114 GLN A O 1
ATOM 873 N N . SER A 1 115 ? 4.408 -7.035 -5.234 1.00 95.12 115 SER A N 1
ATOM 874 C CA . SER A 1 115 ? 4.382 -6.312 -6.517 1.00 95.12 115 SER A CA 1
ATOM 875 C C . SER A 1 115 ? 5.321 -5.097 -6.544 1.00 95.12 115 SER A C 1
ATOM 877 O O . SER A 1 115 ? 5.806 -4.716 -7.607 1.00 95.12 115 SER A O 1
ATOM 879 N N . CYS A 1 116 ? 5.581 -4.477 -5.389 1.00 96.69 116 CYS A N 1
ATOM 880 C CA . CYS A 1 116 ? 6.535 -3.377 -5.255 1.00 96.69 116 CYS A CA 1
ATOM 881 C C . CYS A 1 116 ? 7.980 -3.862 -5.116 1.00 96.69 116 CYS A C 1
ATOM 883 O O . CYS A 1 116 ? 8.877 -3.194 -5.620 1.00 96.69 116 CYS A O 1
ATOM 885 N N . VAL A 1 117 ? 8.209 -4.986 -4.429 1.00 96.38 117 VAL A N 1
ATOM 886 C CA . VAL A 1 117 ? 9.544 -5.427 -3.985 1.00 96.38 117 VAL A CA 1
ATOM 887 C C . VAL A 1 117 ? 10.210 -6.392 -4.963 1.00 96.38 117 VAL A C 1
ATOM 889 O O . VAL A 1 117 ? 11.410 -6.294 -5.189 1.00 96.38 117 VAL A O 1
ATOM 892 N N . LEU A 1 118 ? 9.466 -7.313 -5.580 1.00 94.56 118 LEU A N 1
ATOM 893 C CA . LEU A 1 118 ? 10.049 -8.295 -6.501 1.00 94.56 118 LEU A CA 1
ATOM 894 C C . LEU A 1 118 ? 10.763 -7.679 -7.719 1.00 94.56 118 LEU A C 1
ATOM 896 O O . LEU A 1 118 ? 11.802 -8.223 -8.103 1.00 94.56 118 LEU A O 1
ATOM 900 N N . PRO A 1 119 ? 10.293 -6.567 -8.330 1.00 95.12 119 PRO A N 1
ATOM 901 C CA . PRO A 1 119 ? 10.938 -6.019 -9.521 1.00 95.12 119 PRO A CA 1
ATOM 902 C C . PRO A 1 119 ? 12.424 -5.674 -9.349 1.00 95.12 119 PRO A C 1
ATOM 904 O O . PRO A 1 119 ? 13.162 -5.807 -10.323 1.00 95.12 119 PRO A O 1
ATOM 907 N N . LYS A 1 120 ? 12.910 -5.321 -8.147 1.00 95.75 120 LYS A N 1
ATOM 908 C CA . LYS A 1 120 ? 14.349 -5.074 -7.913 1.00 95.75 120 LYS A CA 1
ATOM 909 C C . LYS A 1 120 ? 15.235 -6.299 -8.167 1.00 95.75 120 LYS A C 1
ATOM 911 O O . LYS A 1 120 ? 16.423 -6.137 -8.412 1.00 95.75 120 LYS A O 1
ATOM 916 N N . LEU A 1 121 ? 14.674 -7.508 -8.076 1.00 94.00 121 LEU A N 1
ATOM 917 C CA . LEU A 1 121 ? 15.411 -8.770 -8.196 1.00 94.00 121 LEU A CA 1
ATOM 918 C C . LEU A 1 121 ? 15.401 -9.334 -9.620 1.00 94.00 121 LEU A C 1
ATOM 920 O O . LEU A 1 121 ? 16.272 -10.125 -9.966 1.00 94.00 121 LEU A O 1
ATOM 924 N N . VAL A 1 122 ? 14.397 -8.974 -10.425 1.00 91.62 122 VAL A N 1
ATOM 925 C CA . VAL A 1 122 ? 14.113 -9.651 -11.706 1.00 91.62 122 VAL A CA 1
ATOM 926 C C . VAL A 1 122 ? 13.994 -8.710 -12.904 1.00 91.62 122 VAL A C 1
ATOM 928 O O . VAL A 1 122 ? 13.971 -9.172 -14.042 1.00 91.62 122 VAL A O 1
ATOM 931 N N . SER A 1 123 ? 13.886 -7.397 -12.685 1.00 92.50 123 SER A N 1
ATOM 932 C CA . SER A 1 123 ? 13.741 -6.428 -13.773 1.00 92.50 123 SER A CA 1
ATOM 933 C C . SER A 1 123 ? 15.074 -6.163 -14.470 1.00 92.50 123 SER A C 1
ATOM 935 O O . SER A 1 123 ? 16.085 -5.908 -13.824 1.00 92.50 123 SER A O 1
ATOM 937 N N . ALA A 1 124 ? 15.049 -6.115 -15.803 1.00 94.62 124 ALA A N 1
ATOM 938 C CA . ALA A 1 124 ? 16.176 -5.647 -16.613 1.00 94.62 124 ALA A CA 1
ATOM 939 C C . ALA A 1 124 ? 16.267 -4.106 -16.703 1.00 94.62 124 ALA A C 1
ATOM 941 O O . ALA A 1 124 ? 17.238 -3.573 -17.231 1.00 94.62 124 ALA A O 1
ATOM 942 N N . SER A 1 125 ? 15.248 -3.376 -16.231 1.00 96.75 125 SER A N 1
ATOM 943 C CA . SER A 1 125 ? 15.214 -1.908 -16.248 1.00 96.75 125 SER A CA 1
ATOM 944 C C . SER A 1 125 ? 15.735 -1.334 -14.933 1.00 96.75 125 SER A C 1
ATOM 946 O O . SER A 1 125 ? 15.123 -1.545 -13.884 1.00 96.75 125 SER A O 1
ATOM 948 N N . GLU A 1 126 ? 16.819 -0.557 -15.003 1.00 97.44 126 GLU A N 1
ATOM 949 C CA . GLU A 1 126 ? 17.445 0.079 -13.836 1.00 97.44 126 GLU A CA 1
ATOM 950 C C . GLU A 1 126 ? 16.490 1.034 -13.101 1.00 97.44 126 GLU A C 1
ATOM 952 O O . GLU A 1 126 ? 16.424 1.016 -11.873 1.00 97.44 126 GLU A O 1
ATOM 957 N N . ASP A 1 127 ? 15.686 1.814 -13.830 1.00 97.88 127 ASP A N 1
ATOM 958 C CA . ASP A 1 127 ? 14.688 2.716 -13.237 1.00 97.88 127 ASP A CA 1
ATOM 959 C C . ASP A 1 127 ? 13.648 1.955 -12.407 1.00 97.88 127 ASP A C 1
ATOM 961 O O . ASP A 1 127 ? 13.256 2.388 -11.322 1.00 97.88 127 ASP A O 1
ATOM 965 N N . VAL A 1 128 ? 13.209 0.794 -12.903 1.00 97.50 128 VAL A N 1
ATOM 966 C CA . VAL A 1 128 ? 12.279 -0.091 -12.191 1.00 97.50 128 VAL A CA 1
ATOM 967 C C . VAL A 1 128 ? 12.947 -0.696 -10.958 1.00 97.50 128 VAL A C 1
ATOM 969 O O . VAL A 1 128 ? 12.316 -0.754 -9.903 1.00 97.50 128 VAL A O 1
ATOM 972 N N . VAL A 1 129 ? 14.219 -1.097 -11.057 1.00 97.94 129 VAL A N 1
ATOM 973 C CA . VAL A 1 129 ? 14.990 -1.625 -9.921 1.00 97.94 129 VAL A CA 1
ATOM 974 C C . VAL A 1 129 ? 15.132 -0.571 -8.820 1.00 97.94 129 VAL A C 1
ATOM 976 O O . VAL A 1 129 ? 14.809 -0.850 -7.666 1.00 97.94 129 VAL A O 1
ATOM 979 N N . LYS A 1 130 ? 15.528 0.660 -9.169 1.00 98.50 130 LYS A N 1
ATOM 980 C CA . LYS A 1 130 ? 15.650 1.782 -8.220 1.00 98.50 130 LYS A CA 1
ATOM 981 C C . LYS A 1 130 ? 14.314 2.128 -7.567 1.00 98.50 130 LYS A C 1
ATOM 983 O O . LYS A 1 130 ? 14.249 2.283 -6.351 1.00 98.50 130 LYS A O 1
ATOM 988 N N . ALA A 1 131 ? 13.241 2.213 -8.354 1.00 98.44 131 ALA A N 1
ATOM 989 C CA . ALA A 1 131 ? 11.906 2.494 -7.830 1.00 98.44 131 ALA A CA 1
ATOM 990 C C . ALA A 1 131 ? 11.398 1.388 -6.893 1.00 98.44 131 ALA A C 1
ATOM 992 O O . ALA A 1 131 ? 10.743 1.686 -5.898 1.00 98.44 131 ALA A O 1
ATOM 993 N N . SER A 1 132 ? 11.710 0.127 -7.194 1.00 98.44 132 SER A N 1
ATOM 994 C CA . SER A 1 132 ? 11.367 -1.027 -6.360 1.00 98.44 132 SER A CA 1
ATOM 995 C C . SER A 1 132 ? 12.125 -1.028 -5.031 1.00 98.44 132 SER A C 1
ATOM 997 O O . SER A 1 132 ? 11.502 -1.188 -3.984 1.00 98.44 132 SER A O 1
ATOM 999 N N . ALA A 1 133 ? 13.432 -0.749 -5.049 1.00 98.38 133 ALA A N 1
ATOM 1000 C CA . ALA A 1 133 ? 14.232 -0.605 -3.832 1.00 98.38 133 ALA A CA 1
ATOM 1001 C C . ALA A 1 133 ? 13.763 0.573 -2.956 1.00 98.38 133 ALA A C 1
ATOM 1003 O O . ALA A 1 133 ? 13.663 0.445 -1.738 1.00 98.38 133 ALA A O 1
ATOM 1004 N N . GLU A 1 134 ? 13.417 1.713 -3.562 1.00 98.50 134 GLU A N 1
ATOM 1005 C CA . GLU A 1 134 ? 12.858 2.846 -2.814 1.00 98.50 134 GLU A CA 1
ATOM 1006 C C . GLU A 1 134 ? 11.468 2.527 -2.248 1.00 98.50 134 GLU A C 1
ATOM 1008 O O . GLU A 1 134 ? 11.170 2.868 -1.104 1.00 98.50 134 GLU A O 1
ATOM 1013 N N . ALA A 1 135 ? 10.609 1.856 -3.019 1.00 98.38 135 ALA A N 1
ATOM 1014 C CA . ALA A 1 135 ? 9.300 1.425 -2.543 1.00 98.38 135 ALA A CA 1
ATOM 1015 C C . ALA A 1 135 ? 9.410 0.490 -1.332 1.00 98.38 135 ALA A C 1
ATOM 1017 O O . ALA A 1 135 ? 8.695 0.693 -0.354 1.00 98.38 135 ALA A O 1
ATOM 1018 N N . GLU A 1 136 ? 10.318 -0.486 -1.376 1.00 98.00 136 GLU A N 1
ATOM 1019 C CA . GLU A 1 136 ? 10.623 -1.361 -0.242 1.00 98.00 136 GLU A CA 1
ATOM 1020 C C . GLU A 1 136 ? 11.080 -0.557 0.976 1.00 98.00 136 GLU A C 1
ATOM 1022 O O . GLU A 1 136 ? 10.450 -0.647 2.024 1.00 98.00 136 GLU A O 1
ATOM 1027 N N . ARG A 1 137 ? 12.083 0.320 0.818 1.00 98.25 137 ARG A N 1
ATOM 1028 C CA . ARG A 1 137 ? 12.595 1.168 1.907 1.00 98.25 137 ARG A CA 1
ATOM 1029 C C . ARG A 1 137 ? 11.481 1.956 2.599 1.00 98.25 137 ARG A C 1
ATOM 1031 O O . ARG A 1 137 ? 11.460 2.062 3.823 1.00 98.25 137 ARG A O 1
ATOM 1038 N N . ARG A 1 138 ? 10.556 2.526 1.821 1.00 98.00 138 ARG A N 1
ATOM 1039 C CA . ARG A 1 138 ? 9.423 3.307 2.341 1.00 98.00 138 ARG A CA 1
ATOM 1040 C C . ARG A 1 138 ? 8.387 2.435 3.045 1.00 98.00 138 ARG A C 1
ATOM 1042 O O . ARG A 1 138 ? 7.851 2.854 4.068 1.00 98.00 138 ARG A O 1
ATOM 1049 N N . ILE A 1 139 ? 8.093 1.256 2.497 1.00 97.12 139 ILE A N 1
ATOM 1050 C CA . ILE A 1 139 ? 7.166 0.298 3.108 1.00 97.12 139 ILE A CA 1
ATOM 1051 C C . ILE A 1 139 ? 7.746 -0.216 4.427 1.00 97.12 139 ILE A C 1
ATOM 1053 O O . ILE A 1 139 ? 7.051 -0.165 5.436 1.00 97.12 139 ILE A O 1
ATOM 1057 N N . ASP A 1 140 ? 9.012 -0.629 4.450 1.00 96.06 140 ASP A N 1
ATOM 1058 C CA . ASP A 1 140 ? 9.677 -1.141 5.651 1.00 96.06 140 ASP A CA 1
ATOM 1059 C C . ASP A 1 140 ? 9.746 -0.076 6.750 1.00 96.06 140 ASP A C 1
ATOM 1061 O O . ASP A 1 140 ? 9.401 -0.346 7.899 1.00 96.06 140 ASP A O 1
ATOM 1065 N N . ALA A 1 141 ? 10.091 1.168 6.395 1.00 96.19 141 ALA A N 1
ATOM 1066 C CA . ALA A 1 141 ? 10.070 2.287 7.336 1.00 96.19 141 ALA A CA 1
ATOM 1067 C C . ALA A 1 141 ? 8.673 2.518 7.947 1.00 96.19 141 ALA A C 1
ATOM 1069 O O . ALA A 1 141 ? 8.553 2.781 9.145 1.00 96.19 141 ALA A O 1
ATOM 1070 N N . HIS A 1 142 ? 7.608 2.391 7.147 1.00 94.75 142 HIS A N 1
ATOM 1071 C CA . HIS A 1 142 ? 6.230 2.484 7.641 1.00 94.75 142 HIS A CA 1
ATOM 1072 C C . HIS A 1 142 ? 5.869 1.308 8.556 1.00 94.75 142 HIS A C 1
ATOM 1074 O O . HIS A 1 142 ? 5.286 1.517 9.618 1.00 94.75 142 HIS A O 1
ATOM 1080 N N . MET A 1 143 ? 6.244 0.081 8.188 1.00 88.69 143 MET A N 1
ATOM 1081 C CA . MET A 1 143 ? 5.959 -1.112 8.994 1.00 88.69 143 MET A CA 1
ATOM 1082 C C . MET A 1 143 ? 6.668 -1.083 10.350 1.00 88.69 143 MET A C 1
ATOM 1084 O O . MET A 1 143 ? 6.074 -1.509 11.330 1.00 88.69 143 MET A O 1
ATOM 1088 N N . LEU A 1 144 ? 7.871 -0.509 10.440 1.00 89.25 144 LEU A N 1
ATOM 1089 C CA . LEU A 1 144 ? 8.552 -0.275 11.723 1.00 89.25 144 LEU A CA 1
ATOM 1090 C C . LEU A 1 144 ? 7.844 0.751 12.620 1.00 89.25 144 LEU A C 1
ATOM 1092 O O . LEU A 1 144 ? 8.091 0.784 13.820 1.00 89.25 144 LEU A O 1
ATOM 1096 N N . THR A 1 145 ? 7.013 1.620 12.042 1.00 85.44 145 THR A N 1
ATOM 1097 C CA . THR A 1 145 ? 6.308 2.675 12.784 1.00 85.44 145 THR A CA 1
ATOM 1098 C C . THR A 1 145 ? 4.908 2.234 13.218 1.00 85.44 145 THR A C 1
ATOM 1100 O O . THR A 1 145 ? 4.425 2.667 14.261 1.00 85.44 145 THR A O 1
ATOM 1103 N N . CYS A 1 146 ? 4.234 1.412 12.408 1.00 74.31 146 CYS A N 1
ATOM 1104 C CA . CYS A 1 146 ? 2.851 0.982 12.643 1.00 74.31 146 CYS A CA 1
ATOM 1105 C C . CYS A 1 146 ? 2.695 -0.465 13.140 1.00 74.31 146 CYS A C 1
ATOM 1107 O O . CYS A 1 146 ? 1.589 -0.810 13.558 1.00 74.31 146 CYS A O 1
ATOM 1109 N N . GLY A 1 147 ? 3.733 -1.303 13.042 1.00 56.88 147 GLY A N 1
ATOM 1110 C CA . GLY A 1 147 ? 3.743 -2.695 13.517 1.00 56.88 147 GLY A CA 1
ATOM 1111 C C . GLY A 1 147 ? 4.256 -2.827 14.942 1.00 56.88 147 GLY A C 1
ATOM 1112 O O . GLY A 1 147 ? 3.724 -3.714 15.645 1.00 56.88 147 GLY A O 1
#

Radius of gyration: 30.75 Å; Cα contacts (8 Å, |Δi|>4): 98; chains: 1; bounding box: 72×58×95 Å

InterPro domains:
  IPR024080 Neurolysin/Thimet oligopeptidase, N-terminal [G3DSA:1.20.1050.40] (37-147)
  IPR045090 Peptidase M3A/M3B [PTHR11804] (34-146)

pLDDT: mean 83.03, std 18.36, range [37.72, 98.5]

Foldseek 3Di:
DDDDDDDDPPPPPVVVVVVVVVVVVVVVVVVVVVVVVVVVVVVVVVVVVPDDDVVAPAAQPDDLVRLLVLLVVLLVLLCVLLVQLVPAPPVRDDCVRHVVSVVVSCVVCVRSLCNLQVCLPDPPDPSSVVSSVVSNVSNVVSVVVRD

Nearest PDB structures (foldseek):
  8vjy-assembly2_C  TM=9.741E-01  e=2.005E-04  Homo sapiens
  5lv0-assembly2_B  TM=9.689E-01  e=2.375E-04  Homo sapiens
  5luz-assembly2_B  TM=9.670E-01  e=2.658E-04  Homo sapiens
  5lv0-assembly1_A  TM=9.728E-01  e=2.976E-04  Homo sapiens
  4fxy-assembly2_Q  TM=9.706E-01  e=4.418E-04  Rattus norvegicus

Sequence (147 aa):
MTESQGDGVKMTKRNRERNLLAFTGAAALLALAVNLAFSAFNSHRKKLKKKDLEGSNVRINLSASEILKLADRVIAKSKEVHDAVASVPLDKVTYANVIAPLADLRALQFPLVQSCVLPKLVSASEDVVKASAEAERRIDAHMLTCG

Secondary structure (DSSP, 8-state):
-------SSSTTHHHHHHHHHHHHHHHHHHHHHHHHHHHHHHHHHHHHT--PPTT--------HHHHHHHHHHHHHHHHHHHHHHHTS-GGG--IIIIIHHHHHHHHHHHHHHHHHHTHHHH-S-HHHHHHHHHHHHHHHHHHHHH-

Mean predicted aligned error: 13.82 Å

Organism: Rhizophora mucronata (NCBI:txid61149)